Protein AF-A0AAV4PLU3-F1 (afdb_monomer)

InterPro domains:
  IPR023796 Serpin domain [PF00079] (68-145)
  IPR036186 Serpin superfamily [SSF56574] (57-139)
  IPR042178 Serpin superfamily, domain 1 [G3DSA:3.30.497.10] (48-149)

Radius of gyration: 26.37 Å; Cα contacts (8 Å, |Δi|>4): 51; chains: 1; bounding box: 56×50×74 Å

Mean predicted aligned error: 17.01 Å

Organism: Caerostris extrusa (NCBI:txid172846)

pLDDT: mean 73.95, std 16.42, range [45.47, 94.62]

Solvent-accessible surface area (backbone atoms only — not comparable to full-atom values): 8967 Å² total; per-residue (Å²): 128,68,68,65,56,54,52,54,50,52,51,50,53,53,53,50,54,57,49,51,54,56,52,55,57,54,69,74,59,60,88,86,53,54,67,61,53,51,51,53,49,54,51,50,52,54,71,74,44,86,69,84,75,82,46,72,68,59,53,44,47,50,46,52,52,51,33,21,50,54,52,36,51,52,55,56,70,75,46,7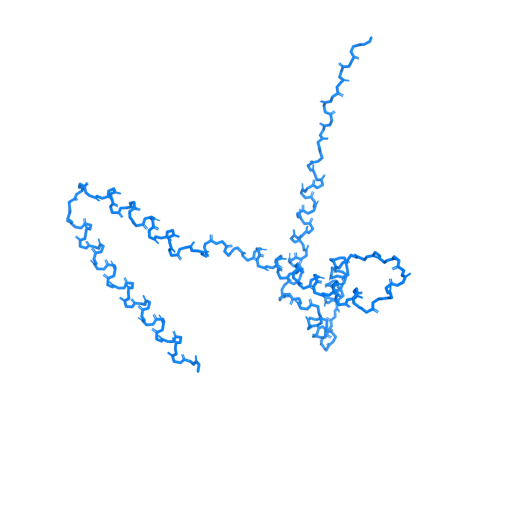1,88,87,55,94,80,88,85,59,35,60,60,53,46,51,52,50,48,57,49,41,75,73,43,60,70,69,60,28,53,52,47,37,64,74,53,54,55,62,97,57,49,66,62,38,52,49,52,55,47,52,55,54,48,58,58,62,72,63,62,79,80,83,87,76,78,92,70,92,126

Nearest PDB structures (foldseek):
  5om2-assembly1_A  TM=4.752E-01  e=1.612E-02  Homo sapiens

Secondary structure (DSSP, 8-state):
--HHHHHHHHHHHHHHHHHHHHHHHHHTS-TTSHHHHHHHHHHHHHHH-TTTT--HHHHHHHHHHHHHHHHHHHHHHHS-TTS-----HHHHHHHHHHHHHH--HHHHHHHHHHHT--TTHHHHHHHHHHHHHHHHHT-----------

Structure (mmCIF, N/CA/C/O backbone):
data_AF-A0AAV4PLU3-F1
#
_entry.id   AF-A0AAV4PLU3-F1
#
loop_
_atom_site.group_PDB
_atom_site.id
_atom_site.type_symbol
_atom_site.label_atom_id
_atom_site.label_alt_id
_atom_site.label_comp_id
_atom_site.label_asym_id
_atom_site.label_entity_id
_atom_site.label_seq_id
_atom_site.pdbx_PDB_ins_code
_atom_site.Cartn_x
_atom_site.Cartn_y
_atom_site.Cartn_z
_atom_site.occupancy
_atom_site.B_iso_or_equiv
_atom_site.auth_seq_id
_atom_site.auth_comp_id
_atom_site.auth_asym_id
_atom_site.auth_atom_id
_atom_site.pdbx_PDB_model_num
ATOM 1 N N . MET A 1 1 ? -13.132 12.241 -27.505 1.00 53.28 1 MET A N 1
ATOM 2 C CA . MET A 1 1 ? -11.928 12.286 -26.638 1.00 53.28 1 MET A CA 1
ATOM 3 C C . MET A 1 1 ? -10.646 11.783 -27.319 1.00 53.28 1 MET A C 1
ATOM 5 O O . MET A 1 1 ? -9.589 12.009 -26.751 1.00 53.28 1 MET A O 1
ATOM 9 N N . GLY A 1 2 ? -10.687 11.167 -28.515 1.00 55.00 2 GLY A N 1
ATOM 10 C CA . GLY A 1 2 ? -9.478 10.690 -29.216 1.00 55.00 2 GLY A CA 1
ATOM 11 C C . GLY A 1 2 ? -8.686 11.761 -29.987 1.00 55.00 2 GLY A C 1
ATOM 12 O O . GLY A 1 2 ? -7.459 11.720 -29.992 1.00 55.00 2 GLY A O 1
ATOM 13 N N . ASP A 1 3 ? -9.356 12.763 -30.566 1.00 55.16 3 ASP A N 1
ATOM 14 C CA . ASP A 1 3 ? -8.694 13.734 -31.459 1.00 55.16 3 ASP A CA 1
ATOM 15 C C . ASP A 1 3 ? -7.802 14.754 -30.737 1.00 55.16 3 ASP A C 1
ATOM 17 O O . ASP A 1 3 ? -6.796 15.206 -31.281 1.00 55.16 3 ASP A O 1
ATOM 21 N N . SER A 1 4 ? -8.120 15.092 -29.486 1.00 58.09 4 SER A N 1
ATOM 22 C CA . SER A 1 4 ? -7.333 16.050 -28.699 1.00 58.09 4 SER A CA 1
ATOM 23 C C . SER A 1 4 ? -5.958 15.498 -28.310 1.00 58.09 4 SER A C 1
ATOM 25 O O . SER A 1 4 ? -4.993 16.253 -28.256 1.00 58.09 4 SER A O 1
ATOM 27 N N . LEU A 1 5 ? -5.839 14.183 -28.089 1.00 51.47 5 LEU A N 1
ATOM 28 C CA . LEU A 1 5 ? -4.556 13.544 -27.778 1.00 51.47 5 LEU A CA 1
ATOM 29 C C . LEU A 1 5 ? -3.647 13.479 -29.008 1.00 51.47 5 LEU A C 1
ATOM 31 O O . LEU A 1 5 ? -2.452 13.739 -28.896 1.00 51.47 5 LEU A O 1
ATOM 35 N N . LEU A 1 6 ? -4.217 13.217 -30.186 1.00 56.75 6 LEU A N 1
ATOM 36 C CA . LEU A 1 6 ? -3.488 13.245 -31.455 1.00 56.75 6 LEU A CA 1
ATOM 37 C C . LEU A 1 6 ? -2.979 14.651 -31.790 1.00 56.75 6 LEU A C 1
ATOM 39 O O . LEU A 1 6 ? -1.835 14.787 -32.214 1.00 56.75 6 LEU A O 1
ATOM 43 N N . GLN A 1 7 ? -3.776 15.695 -31.534 1.00 54.62 7 GLN A N 1
ATOM 44 C CA . GLN A 1 7 ? -3.348 17.084 -31.737 1.00 54.62 7 GLN A CA 1
ATOM 45 C C . GLN A 1 7 ? -2.228 17.503 -30.780 1.00 54.62 7 GLN A C 1
ATOM 47 O O . GLN A 1 7 ? -1.284 18.161 -31.209 1.00 54.62 7 GLN A O 1
ATOM 52 N N . ILE A 1 8 ? -2.284 17.083 -29.512 1.00 57.16 8 ILE A N 1
ATOM 53 C CA . ILE A 1 8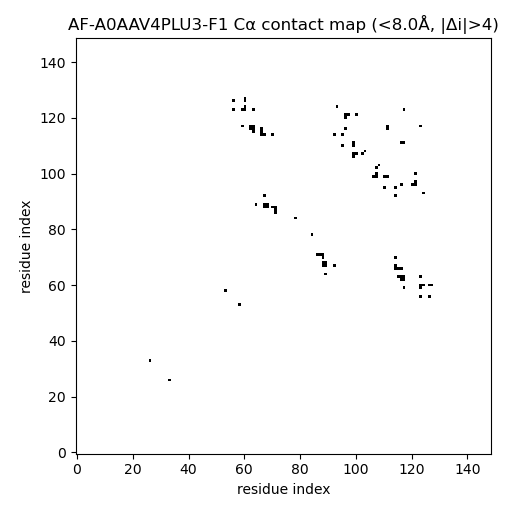 ? -1.218 17.356 -28.535 1.00 57.16 8 ILE A CA 1
ATOM 54 C C . ILE A 1 8 ? 0.082 16.645 -28.938 1.00 57.16 8 ILE A C 1
ATOM 56 O O . ILE A 1 8 ? 1.158 17.237 -28.864 1.00 57.16 8 ILE A O 1
ATOM 60 N N . LEU A 1 9 ? -0.008 15.404 -29.420 1.00 58.97 9 LEU A N 1
ATOM 61 C CA . LEU A 1 9 ? 1.155 14.621 -29.842 1.00 58.97 9 LEU A CA 1
ATOM 62 C C . LEU A 1 9 ? 1.773 15.183 -31.137 1.00 58.97 9 LEU A C 1
ATOM 64 O O . LEU A 1 9 ? 2.990 15.335 -31.218 1.00 58.97 9 LEU A O 1
ATOM 68 N N . LEU A 1 10 ? 0.949 15.595 -32.107 1.00 59.69 10 LEU A N 1
ATOM 69 C CA . LEU A 1 10 ? 1.391 16.267 -33.338 1.00 59.69 10 LEU A CA 1
ATOM 70 C C . LEU A 1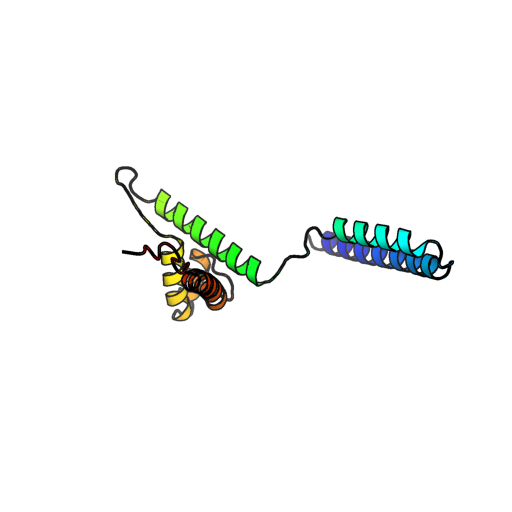 10 ? 2.021 17.641 -33.071 1.00 59.69 10 LEU A C 1
ATOM 72 O O . LEU A 1 10 ? 3.066 17.947 -33.646 1.00 59.69 10 LEU A O 1
ATOM 76 N N . LEU A 1 11 ? 1.440 18.442 -32.172 1.00 60.34 11 LEU A N 1
ATOM 77 C CA . LEU A 1 11 ? 2.023 19.717 -31.735 1.00 60.34 11 LEU A CA 1
ATOM 78 C C . LEU A 1 11 ? 3.361 19.506 -31.020 1.00 60.34 11 LEU A C 1
ATOM 80 O O . LEU A 1 11 ? 4.307 20.252 -31.267 1.00 60.34 11 LEU A O 1
ATOM 84 N N . GLY A 1 12 ? 3.467 18.461 -30.195 1.00 55.84 12 GLY A N 1
ATOM 85 C CA . GLY A 1 12 ? 4.715 18.081 -29.534 1.00 55.84 12 GLY A CA 1
ATOM 86 C C . GLY A 1 12 ? 5.820 17.707 -30.525 1.00 55.84 12 GLY A C 1
ATOM 87 O O . GLY A 1 12 ? 6.942 18.196 -30.408 1.00 55.84 12 GLY A O 1
ATOM 88 N N . VAL A 1 13 ? 5.504 16.903 -31.545 1.00 63.81 13 VAL A N 1
ATOM 89 C CA . VAL A 1 13 ? 6.469 16.494 -32.583 1.00 63.81 13 VAL A CA 1
ATOM 90 C C . VAL A 1 13 ? 6.888 17.679 -33.465 1.00 63.81 13 VAL A C 1
ATOM 92 O O . VAL A 1 13 ? 8.070 17.825 -33.781 1.00 63.81 13 VAL A O 1
ATOM 95 N N . PHE A 1 14 ? 5.956 18.569 -33.817 1.00 62.00 14 PHE A N 1
ATOM 96 C CA . PHE A 1 14 ? 6.247 19.775 -34.603 1.00 62.00 14 PHE A CA 1
ATOM 97 C C . PHE A 1 14 ? 7.121 20.782 -33.835 1.00 62.00 14 PHE A C 1
ATOM 99 O O . PHE A 1 14 ? 8.077 21.339 -34.390 1.00 62.00 14 PHE A O 1
ATOM 106 N N . ALA A 1 15 ? 6.853 20.967 -32.538 1.00 54.44 15 ALA A N 1
ATOM 107 C CA . ALA A 1 15 ? 7.674 21.796 -31.658 1.00 54.44 15 ALA A CA 1
ATOM 108 C C . ALA A 1 15 ? 9.092 21.222 -31.496 1.00 54.44 15 ALA A C 1
ATOM 110 O O . ALA A 1 15 ? 10.071 21.973 -31.521 1.00 54.44 15 ALA A O 1
ATOM 111 N N . LEU A 1 16 ? 9.222 19.894 -31.411 1.00 55.94 16 LEU A N 1
ATOM 112 C CA . LEU A 1 16 ? 10.515 19.219 -31.295 1.00 55.94 16 LEU A CA 1
ATOM 113 C C . LEU A 1 16 ? 11.363 19.385 -32.564 1.00 55.94 16 LEU A C 1
ATOM 115 O O . LEU A 1 16 ? 12.550 19.693 -32.473 1.00 55.94 16 LEU A O 1
ATOM 119 N N . ASN A 1 17 ? 10.748 19.259 -33.742 1.00 52.47 17 ASN A N 1
ATOM 120 C CA . ASN A 1 17 ? 11.449 19.374 -35.023 1.00 52.47 17 ASN A CA 1
ATOM 121 C C . ASN A 1 17 ? 11.968 20.803 -35.280 1.00 52.47 17 ASN A C 1
ATOM 123 O O . ASN A 1 17 ? 13.110 20.991 -35.693 1.00 52.47 17 ASN A O 1
ATOM 127 N N . THR A 1 18 ? 11.163 21.819 -34.949 1.00 57.44 18 THR A N 1
ATOM 128 C CA . THR A 1 18 ? 11.532 23.241 -35.113 1.00 57.44 18 THR A CA 1
ATOM 129 C C . THR A 1 18 ? 12.610 23.680 -34.110 1.00 57.44 18 THR A C 1
ATOM 131 O O . THR A 1 18 ? 13.472 24.517 -34.397 1.00 57.44 18 THR A O 1
ATOM 134 N N . THR A 1 19 ? 12.608 23.080 -32.919 1.00 56.97 19 THR A N 1
ATOM 135 C CA . THR A 1 19 ? 13.629 23.336 -31.894 1.00 56.97 19 THR A CA 1
ATOM 136 C C . THR A 1 19 ? 14.960 22.683 -32.272 1.00 56.97 19 THR A C 1
ATOM 138 O O . THR A 1 19 ? 16.012 23.305 -32.130 1.00 56.97 19 THR A O 1
ATOM 141 N N . PHE A 1 20 ? 14.933 21.469 -32.832 1.00 55.84 20 PHE A N 1
ATOM 142 C CA . PHE A 1 20 ? 16.143 20.755 -33.250 1.00 55.84 20 PHE A CA 1
ATOM 143 C C . PHE A 1 20 ? 16.875 21.464 -34.401 1.00 55.84 20 PHE A C 1
ATOM 145 O O . PHE A 1 20 ? 18.104 21.558 -34.384 1.00 55.84 20 PHE A O 1
ATOM 152 N N . SER A 1 21 ? 16.138 22.034 -35.363 1.00 55.44 21 SER A N 1
ATOM 153 C CA . SER A 1 21 ? 16.732 22.795 -36.471 1.00 55.44 21 SER A CA 1
ATOM 154 C C . SER A 1 21 ? 17.418 24.080 -35.997 1.00 55.44 21 SER A C 1
ATOM 156 O O . SER A 1 21 ? 18.544 24.362 -36.402 1.00 55.44 21 SER A O 1
ATOM 158 N N . THR A 1 22 ? 16.794 24.812 -35.071 1.00 59.12 22 THR A N 1
ATOM 159 C CA . THR A 1 22 ? 17.344 26.058 -34.503 1.00 59.12 22 THR A CA 1
ATOM 160 C C . THR A 1 22 ? 18.606 25.795 -33.667 1.00 59.12 22 THR A C 1
ATOM 162 O O . THR A 1 22 ? 19.564 26.570 -33.692 1.00 59.12 22 THR A O 1
ATOM 165 N N . VAL A 1 23 ? 18.653 24.659 -32.965 1.00 55.28 23 VAL A N 1
ATOM 166 C CA . VAL A 1 23 ? 19.813 24.225 -32.166 1.00 55.28 23 VAL A CA 1
ATOM 167 C C . VAL A 1 23 ? 20.983 23.776 -33.052 1.00 55.28 23 VAL A C 1
ATOM 169 O O . VAL A 1 23 ? 22.134 24.108 -32.760 1.00 55.28 23 VAL A O 1
ATOM 172 N N . LEU A 1 24 ? 20.717 23.079 -34.161 1.00 58.56 24 LEU A N 1
ATOM 173 C CA . LEU A 1 24 ? 21.756 22.684 -35.122 1.00 58.56 24 LEU A CA 1
ATOM 174 C C . LEU A 1 24 ? 22.377 23.888 -35.845 1.00 58.56 24 LEU A C 1
ATOM 176 O O . LEU A 1 24 ? 23.587 23.898 -36.090 1.00 58.56 24 LEU A O 1
ATOM 180 N N . GLU A 1 25 ? 21.585 24.918 -36.147 1.00 59.25 25 GLU A N 1
ATOM 181 C CA . GLU A 1 25 ? 22.102 26.183 -36.685 1.00 59.25 25 GLU A CA 1
ATOM 182 C C . GLU A 1 25 ? 22.937 26.958 -35.658 1.00 59.25 25 GLU A C 1
ATOM 184 O O . GLU A 1 25 ? 23.979 27.517 -36.013 1.00 59.25 25 GLU A O 1
ATOM 189 N N . GLY A 1 26 ? 22.551 26.925 -34.378 1.00 55.16 26 GLY A N 1
ATOM 190 C CA . GLY A 1 26 ? 23.331 27.496 -33.276 1.00 55.16 26 GLY A CA 1
ATOM 191 C C . GLY A 1 26 ? 24.680 26.799 -33.060 1.00 55.16 26 GLY A C 1
ATOM 192 O O . GLY A 1 26 ? 25.686 27.468 -32.832 1.00 55.16 26 GLY A O 1
ATOM 193 N N . TYR A 1 27 ? 24.738 25.471 -33.210 1.00 54.22 27 TYR A N 1
ATOM 194 C CA . TYR A 1 27 ? 25.975 24.689 -33.069 1.00 54.22 27 TYR A CA 1
ATOM 195 C C . TYR A 1 27 ? 26.992 24.964 -34.190 1.00 54.22 27 TYR A C 1
ATOM 197 O O . TYR A 1 27 ? 28.199 24.976 -33.951 1.00 54.22 27 TYR A O 1
ATOM 205 N N . LYS A 1 28 ? 26.528 25.236 -35.418 1.00 57.03 28 LYS A N 1
ATOM 206 C CA . LYS A 1 28 ? 27.409 25.577 -36.552 1.00 57.03 28 LYS A CA 1
ATOM 207 C C . LYS A 1 28 ? 28.058 26.962 -36.434 1.00 57.03 28 LYS A C 1
ATOM 209 O O . LYS A 1 28 ? 29.012 27.241 -37.159 1.00 57.03 28 LYS A O 1
ATOM 214 N N . ARG A 1 29 ? 27.579 27.834 -35.540 1.00 57.12 29 ARG A N 1
ATOM 215 C CA . ARG A 1 29 ? 27.976 29.247 -35.474 1.00 57.12 29 ARG A CA 1
ATOM 216 C C . ARG A 1 29 ? 28.789 29.569 -34.210 1.00 57.12 29 ARG A C 1
ATOM 218 O O . ARG A 1 29 ? 28.338 30.302 -33.345 1.00 57.12 29 ARG A O 1
ATOM 225 N N . GLY A 1 30 ? 30.029 29.073 -34.163 1.00 53.97 30 GLY A N 1
ATOM 226 C CA . GLY A 1 30 ? 31.135 29.652 -33.378 1.00 53.97 30 GLY A CA 1
ATOM 227 C C . GLY A 1 30 ? 31.142 29.396 -31.859 1.00 53.97 30 GLY A C 1
ATOM 228 O O . GLY A 1 30 ? 30.254 29.808 -31.120 1.00 53.97 30 GLY A O 1
ATOM 229 N N . ALA A 1 31 ? 32.237 28.801 -31.381 1.00 55.75 31 ALA A N 1
ATOM 230 C CA . ALA A 1 31 ? 32.478 28.283 -30.027 1.00 55.75 31 ALA A CA 1
ATOM 231 C C . ALA A 1 31 ? 32.404 29.278 -28.835 1.00 55.75 31 ALA A C 1
ATOM 233 O O . ALA A 1 31 ? 32.625 28.866 -27.699 1.00 55.75 31 ALA A O 1
ATOM 234 N N . GLY A 1 32 ? 32.084 30.562 -29.038 1.00 56.78 32 GLY A N 1
ATOM 235 C CA . GLY A 1 32 ? 32.046 31.572 -27.964 1.00 56.78 32 GLY A CA 1
ATOM 236 C C . GLY A 1 32 ? 30.789 31.537 -27.084 1.00 56.78 32 GLY A C 1
ATOM 237 O O . GLY A 1 32 ? 30.849 31.884 -25.909 1.00 56.78 32 GLY A O 1
ATOM 238 N N . ASN A 1 33 ? 29.659 31.059 -27.618 1.00 55.94 33 ASN A N 1
ATOM 239 C CA . ASN A 1 33 ? 28.346 31.142 -26.952 1.00 55.94 33 ASN A CA 1
ATOM 240 C C . ASN A 1 33 ? 27.820 29.783 -26.455 1.00 55.94 33 ASN A C 1
ATOM 242 O O . ASN A 1 33 ? 26.699 29.675 -25.951 1.00 55.94 33 ASN A O 1
ATOM 246 N N . MET A 1 34 ? 28.634 28.735 -26.587 1.00 61.28 34 MET A N 1
ATOM 247 C CA . MET A 1 34 ? 28.260 27.343 -26.326 1.00 61.28 34 MET A CA 1
ATOM 248 C C . MET A 1 34 ? 27.905 27.100 -24.852 1.00 61.28 34 MET A C 1
ATOM 250 O O . MET A 1 34 ? 26.976 26.355 -24.548 1.00 61.28 34 MET A O 1
ATOM 254 N N . MET A 1 35 ? 28.580 27.802 -23.936 1.00 59.38 35 MET A N 1
ATOM 255 C CA . MET A 1 35 ? 28.314 27.720 -22.498 1.00 59.38 35 MET A CA 1
ATOM 256 C C . MET A 1 35 ? 26.956 28.334 -22.134 1.00 59.38 35 MET A C 1
ATOM 258 O O . MET A 1 35 ? 26.205 27.752 -21.360 1.00 59.38 35 MET A O 1
ATOM 262 N N . PHE A 1 36 ? 26.601 29.468 -22.743 1.00 55.59 36 PHE A N 1
ATOM 263 C CA . PHE A 1 36 ? 25.335 30.148 -22.468 1.00 55.59 36 PHE A CA 1
ATOM 264 C C . PHE A 1 36 ? 24.150 29.356 -23.032 1.00 55.59 36 PHE A C 1
ATOM 266 O O . PHE A 1 36 ? 23.154 29.150 -22.343 1.00 55.59 36 PHE A O 1
ATOM 273 N N . SER A 1 37 ? 24.294 28.815 -24.247 1.00 64.00 37 SER A N 1
ATOM 274 C CA . SER A 1 37 ? 23.283 27.939 -24.846 1.00 64.00 37 SER A CA 1
ATOM 275 C C . SER A 1 37 ? 23.102 26.638 -24.061 1.00 64.00 37 SER A C 1
ATOM 277 O O . SER A 1 37 ? 21.971 26.186 -23.907 1.00 64.00 37 SER A O 1
ATOM 279 N N . ALA A 1 38 ? 24.180 26.035 -23.550 1.00 64.44 38 ALA A N 1
ATOM 280 C CA . ALA A 1 38 ? 24.096 24.819 -22.741 1.00 64.44 38 ALA A CA 1
ATOM 281 C C . ALA A 1 38 ? 23.416 25.068 -21.384 1.00 64.44 38 ALA A C 1
ATOM 283 O O . ALA A 1 38 ? 22.639 24.234 -20.925 1.00 64.44 38 ALA A O 1
ATOM 284 N N . VAL A 1 39 ? 23.660 26.229 -20.765 1.00 69.62 39 VAL A N 1
ATOM 285 C CA . VAL A 1 39 ? 23.004 26.639 -19.512 1.00 69.62 39 VAL A CA 1
ATOM 286 C C . VAL A 1 39 ? 21.517 26.917 -19.730 1.00 69.62 39 VAL A C 1
ATOM 288 O O . VAL A 1 39 ? 20.690 26.472 -18.942 1.00 69.62 39 VAL A O 1
ATOM 291 N N . VAL A 1 40 ? 21.147 27.593 -20.819 1.00 68.44 40 VAL A N 1
ATOM 292 C CA . VAL A 1 40 ? 19.732 27.819 -21.163 1.00 68.44 40 VAL A CA 1
ATOM 293 C C . VAL A 1 40 ? 19.031 26.496 -21.484 1.00 68.44 40 VAL A C 1
ATOM 295 O O . VAL A 1 40 ? 17.892 26.290 -21.072 1.00 68.44 40 VAL A O 1
ATOM 298 N N . LEU A 1 41 ? 19.724 25.564 -22.145 1.00 67.50 41 LEU A N 1
ATOM 299 C CA . LEU A 1 41 ? 19.205 24.229 -22.435 1.00 67.50 41 LEU A CA 1
ATOM 300 C C . LEU A 1 41 ? 18.982 23.404 -21.159 1.00 67.50 41 LEU A C 1
ATOM 302 O O . LEU A 1 41 ? 17.929 22.786 -21.024 1.00 67.50 41 LEU A O 1
ATOM 306 N N . SER A 1 42 ? 19.918 23.410 -20.203 1.00 64.69 42 SER A N 1
ATOM 307 C CA . SER A 1 42 ? 19.739 22.692 -18.931 1.00 64.69 42 SER A CA 1
ATOM 308 C C . SER A 1 42 ? 18.625 23.301 -18.074 1.00 64.69 42 SER A C 1
ATOM 310 O O . SER A 1 42 ? 17.869 22.565 -17.432 1.00 64.69 42 SER A O 1
ATOM 312 N N . LEU A 1 43 ? 18.458 24.626 -18.121 1.00 67.50 43 LEU A N 1
ATOM 313 C CA . LEU A 1 43 ? 17.352 25.320 -17.465 1.00 67.50 43 LEU A CA 1
ATOM 314 C C . LEU A 1 43 ? 16.005 24.937 -18.098 1.00 67.50 43 LEU A C 1
ATOM 316 O O . LEU A 1 43 ? 15.063 24.609 -17.382 1.00 67.50 43 LEU A O 1
ATOM 320 N N . LEU A 1 44 ? 15.925 24.911 -19.432 1.00 62.59 44 LEU A N 1
ATOM 321 C CA . LEU A 1 44 ? 14.708 24.538 -20.160 1.00 62.59 44 LEU A CA 1
ATOM 322 C C . LEU A 1 44 ? 14.333 23.070 -19.946 1.00 62.59 44 LEU A C 1
ATOM 324 O O . LEU A 1 44 ? 13.168 22.790 -19.668 1.00 62.59 44 LEU A O 1
ATOM 328 N N . ILE A 1 45 ? 15.306 22.150 -19.976 1.00 61.12 45 ILE A N 1
ATOM 329 C CA . ILE A 1 45 ? 15.071 20.738 -19.641 1.00 61.12 45 ILE A CA 1
ATOM 330 C C . ILE A 1 45 ? 14.526 20.630 -18.215 1.00 61.12 45 ILE A C 1
ATOM 332 O O . ILE A 1 45 ? 13.566 19.893 -18.003 1.00 61.12 45 ILE A O 1
ATOM 336 N N . SER A 1 46 ? 15.064 21.393 -17.257 1.00 57.59 46 SER A N 1
ATOM 337 C CA . SER A 1 46 ? 14.585 21.401 -15.865 1.00 57.59 46 SER A CA 1
ATOM 338 C C . SER A 1 46 ? 13.147 21.919 -15.737 1.00 57.59 46 SER A C 1
ATOM 340 O O . SER A 1 46 ? 12.362 21.345 -14.988 1.00 57.59 46 SER A O 1
ATOM 342 N N . PHE A 1 47 ? 12.766 22.943 -16.508 1.00 61.34 47 PHE A N 1
ATOM 343 C CA . PHE A 1 47 ? 11.397 23.478 -16.532 1.00 61.34 47 PHE A CA 1
ATOM 344 C C . PHE A 1 47 ? 10.383 22.522 -17.175 1.00 61.34 47 PHE A C 1
ATOM 346 O O . PHE A 1 47 ? 9.240 22.454 -16.729 1.00 61.34 47 PHE A O 1
ATOM 353 N N . THR A 1 48 ? 10.784 21.748 -18.186 1.00 55.66 48 THR A N 1
ATOM 354 C CA . THR A 1 48 ? 9.924 20.705 -18.777 1.00 55.66 48 THR A CA 1
ATOM 355 C C . THR A 1 48 ? 9.915 19.409 -17.960 1.00 55.66 48 THR A C 1
ATOM 357 O O . THR A 1 48 ? 9.012 18.587 -18.098 1.00 55.66 48 THR A O 1
ATOM 360 N N . SER A 1 49 ? 10.895 19.231 -17.072 1.00 50.97 49 SER A N 1
ATOM 361 C CA . SER A 1 49 ? 11.101 18.027 -16.261 1.00 50.97 49 SER A CA 1
ATOM 362 C C . SER A 1 49 ? 10.507 18.153 -14.861 1.00 50.97 49 SER A C 1
ATOM 364 O O . SER A 1 49 ? 11.148 17.811 -13.873 1.00 50.97 49 SER A O 1
ATOM 366 N N . GLY A 1 50 ? 9.241 18.558 -14.760 1.00 51.53 50 GLY A N 1
ATOM 367 C CA . GLY A 1 50 ? 8.468 18.339 -13.530 1.00 51.53 50 GLY A CA 1
ATOM 368 C C . GLY A 1 50 ? 8.264 16.850 -13.194 1.00 51.53 50 GLY A C 1
ATOM 369 O O . GLY A 1 50 ? 7.843 16.535 -12.088 1.00 51.53 50 GLY A O 1
ATOM 370 N N . ASN A 1 51 ? 8.592 15.934 -14.121 1.00 53.62 51 ASN A N 1
ATOM 371 C CA . ASN A 1 51 ? 8.274 14.503 -14.040 1.00 53.62 51 ASN A CA 1
ATO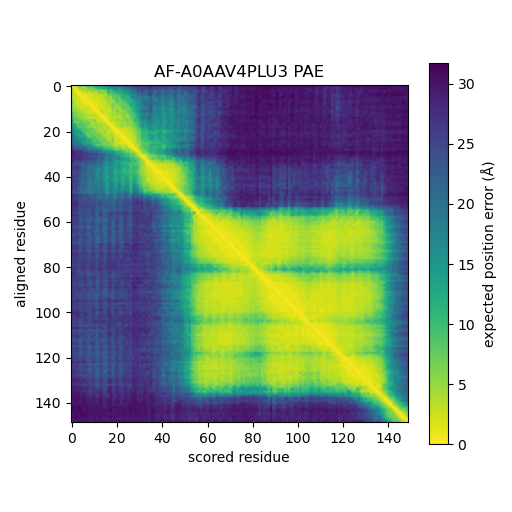M 372 C C . ASN A 1 51 ? 9.473 13.539 -14.204 1.00 53.62 51 ASN A C 1
ATOM 374 O O . ASN A 1 51 ? 9.273 12.372 -14.535 1.00 53.62 51 ASN A O 1
ATOM 378 N N . ILE A 1 52 ? 10.723 13.942 -13.943 1.00 55.31 52 ILE A N 1
ATOM 379 C CA . ILE A 1 52 ? 11.849 12.978 -13.907 1.00 55.31 52 ILE A CA 1
ATOM 380 C C . ILE A 1 52 ? 12.020 12.417 -12.492 1.00 55.31 52 ILE A C 1
ATOM 382 O O . ILE A 1 52 ? 13.037 12.671 -11.865 1.00 55.31 52 ILE A O 1
ATOM 386 N N . ARG A 1 53 ? 11.032 11.672 -11.968 1.00 49.94 53 ARG A N 1
ATOM 387 C CA . ARG A 1 53 ? 11.213 10.676 -10.879 1.00 49.94 53 ARG A CA 1
ATOM 388 C C . ARG A 1 53 ? 10.127 9.583 -10.885 1.00 49.94 53 ARG A C 1
ATOM 390 O O . ARG A 1 53 ? 9.746 9.112 -9.819 1.00 49.94 53 ARG A O 1
ATOM 397 N N . ASN A 1 54 ? 9.643 9.129 -12.040 1.00 52.94 54 ASN A N 1
ATOM 398 C CA . ASN A 1 54 ? 8.801 7.925 -12.068 1.00 52.94 54 ASN A CA 1
ATOM 399 C C . ASN A 1 54 ? 9.704 6.691 -12.079 1.00 52.94 54 ASN A C 1
ATOM 401 O O . ASN A 1 54 ? 9.930 6.066 -13.111 1.00 52.94 54 ASN A O 1
ATOM 405 N N . SER A 1 55 ? 10.293 6.383 -10.923 1.00 61.41 55 SER A N 1
ATOM 406 C CA . SER A 1 55 ? 10.750 5.017 -10.697 1.00 61.41 55 SER A CA 1
ATOM 407 C C . SER A 1 55 ? 9.496 4.173 -10.461 1.00 61.41 55 SER A C 1
ATOM 409 O O . SER A 1 55 ? 8.711 4.569 -9.592 1.00 61.41 55 SER A O 1
ATOM 411 N N . PRO A 1 56 ? 9.300 3.037 -11.158 1.00 62.12 56 PRO A N 1
ATOM 412 C CA . PRO A 1 56 ? 8.161 2.139 -10.915 1.00 62.12 56 PRO A CA 1
ATOM 413 C C . PRO A 1 56 ? 8.028 1.762 -9.425 1.00 62.12 56 PRO A C 1
ATOM 415 O O . PRO A 1 56 ? 6.933 1.599 -8.903 1.00 62.12 56 PRO A O 1
ATOM 418 N N . PHE A 1 57 ? 9.149 1.784 -8.696 1.00 68.12 57 PHE A N 1
ATOM 419 C CA . PHE A 1 57 ? 9.229 1.674 -7.238 1.00 68.12 57 PHE A CA 1
ATOM 420 C C . PHE A 1 57 ? 8.343 2.667 -6.459 1.00 68.12 57 PHE A C 1
ATOM 422 O O . PHE A 1 57 ? 7.685 2.282 -5.496 1.00 68.12 57 PHE A O 1
ATOM 429 N N . ILE A 1 58 ? 8.356 3.957 -6.819 1.00 71.94 58 ILE A N 1
ATOM 430 C CA . ILE A 1 58 ? 7.623 4.995 -6.071 1.00 71.94 58 ILE A CA 1
ATOM 431 C C . ILE A 1 58 ? 6.122 4.889 -6.349 1.00 71.94 58 ILE A C 1
ATOM 433 O O . ILE A 1 58 ? 5.308 5.174 -5.473 1.00 71.94 58 ILE A O 1
ATOM 437 N N . GLU A 1 59 ? 5.752 4.451 -7.548 1.00 78.75 59 GLU A N 1
ATOM 438 C CA . GLU A 1 59 ? 4.361 4.316 -7.971 1.00 78.75 59 GLU A CA 1
ATOM 439 C C . GLU A 1 59 ? 3.648 3.162 -7.252 1.00 78.75 59 GLU A C 1
ATOM 441 O O . GLU A 1 59 ? 2.577 3.373 -6.674 1.00 78.75 59 GLU A O 1
ATOM 446 N N . ASP A 1 60 ? 4.274 1.984 -7.184 1.00 80.75 60 ASP A N 1
ATOM 447 C CA . ASP A 1 60 ? 3.729 0.809 -6.490 1.00 80.75 60 ASP A CA 1
ATOM 448 C C . ASP A 1 60 ? 3.515 1.075 -4.993 1.00 80.75 60 ASP A C 1
ATOM 450 O O . ASP A 1 60 ? 2.449 0.799 -4.431 1.00 80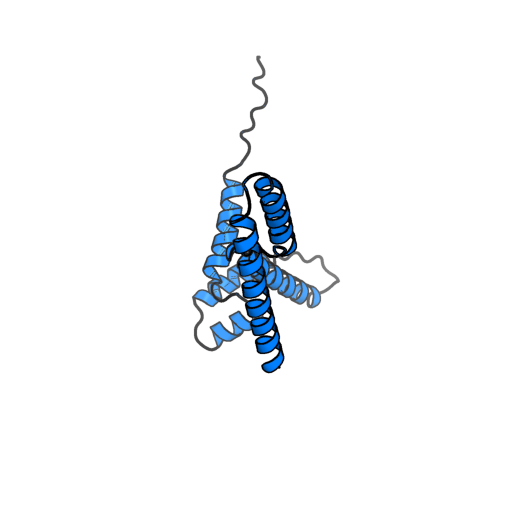.75 60 ASP A O 1
ATOM 454 N N . VAL A 1 61 ? 4.517 1.670 -4.338 1.00 81.88 61 VAL A N 1
ATOM 455 C CA . VAL A 1 61 ? 4.458 1.991 -2.904 1.00 81.88 61 VAL A CA 1
ATOM 456 C C . VAL A 1 61 ? 3.401 3.058 -2.622 1.00 81.88 61 VAL A C 1
ATOM 458 O O . VAL A 1 61 ? 2.644 2.929 -1.655 1.00 81.88 61 VAL A O 1
ATOM 461 N N . ASN A 1 62 ? 3.299 4.092 -3.463 1.00 84.88 62 ASN A N 1
ATOM 462 C CA . ASN A 1 62 ? 2.258 5.112 -3.324 1.00 84.88 62 ASN A CA 1
ATOM 463 C C . ASN A 1 62 ? 0.860 4.519 -3.518 1.00 84.88 62 ASN A C 1
ATOM 465 O O . ASN A 1 62 ? -0.061 4.867 -2.777 1.00 84.88 62 ASN A O 1
ATOM 469 N N . THR A 1 63 ? 0.712 3.595 -4.466 1.00 86.31 63 THR A N 1
ATOM 470 C CA . THR A 1 63 ? -0.553 2.906 -4.735 1.00 86.31 63 THR A CA 1
ATOM 471 C C . THR A 1 63 ? -0.993 2.085 -3.529 1.00 86.31 63 THR A C 1
ATOM 473 O O . THR A 1 63 ? -2.099 2.296 -3.031 1.00 86.31 63 THR A O 1
ATOM 476 N N . ILE A 1 64 ? -0.115 1.239 -2.974 1.00 86.75 64 ILE A N 1
ATOM 477 C CA . ILE A 1 64 ? -0.429 0.460 -1.763 1.00 86.75 64 ILE A CA 1
ATOM 478 C C . ILE A 1 64 ? -0.696 1.366 -0.564 1.00 86.75 64 ILE A C 1
ATOM 480 O O . ILE A 1 64 ? -1.605 1.088 0.217 1.00 86.75 64 ILE A O 1
ATOM 484 N N . THR A 1 65 ? 0.058 2.453 -0.407 1.00 88.62 65 THR A N 1
ATOM 485 C CA . THR A 1 65 ? -0.144 3.398 0.701 1.00 88.62 65 THR A CA 1
ATOM 486 C C . THR A 1 65 ? -1.524 4.044 0.618 1.00 88.62 65 THR A C 1
ATOM 488 O O . THR A 1 65 ? -2.250 4.087 1.613 1.00 88.62 65 THR A O 1
ATOM 491 N N . ARG A 1 66 ? -1.919 4.506 -0.573 1.00 90.31 66 ARG A N 1
ATOM 492 C CA . ARG A 1 66 ? -3.232 5.114 -0.805 1.00 90.31 66 ARG A CA 1
ATOM 493 C C . ARG A 1 66 ? -4.357 4.111 -0.564 1.00 90.31 66 ARG A C 1
ATOM 495 O O . ARG A 1 66 ? -5.253 4.408 0.221 1.00 90.31 66 ARG A O 1
ATOM 502 N N . ALA A 1 67 ? -4.257 2.926 -1.162 1.00 89.75 67 ALA A N 1
ATOM 503 C CA . ALA A 1 67 ? -5.241 1.860 -1.007 1.00 89.75 67 ALA A CA 1
ATOM 504 C C . ALA A 1 67 ? -5.398 1.429 0.463 1.00 89.75 67 ALA A C 1
ATOM 506 O O . ALA A 1 67 ? -6.508 1.346 0.984 1.00 89.75 67 ALA A O 1
ATOM 507 N N . SER A 1 68 ? -4.281 1.248 1.174 1.00 91.19 68 SER A N 1
ATOM 508 C CA . SER A 1 68 ? -4.292 0.869 2.592 1.00 91.19 68 SER A CA 1
ATOM 509 C C . SER A 1 68 ? -4.945 1.942 3.461 1.00 91.19 68 SER A C 1
ATOM 511 O O . SER A 1 68 ? -5.728 1.616 4.350 1.00 91.19 68 SER A O 1
ATOM 513 N N . ASN A 1 69 ? -4.660 3.222 3.211 1.00 91.94 69 ASN A N 1
ATOM 514 C CA . ASN A 1 69 ? -5.286 4.320 3.948 1.00 91.94 69 ASN A CA 1
ATOM 515 C C . ASN A 1 69 ? -6.795 4.386 3.694 1.00 91.94 69 ASN A C 1
ATOM 517 O O . ASN A 1 69 ? -7.560 4.548 4.641 1.00 91.94 69 ASN A O 1
ATOM 521 N N . GLU A 1 70 ? -7.229 4.227 2.442 1.00 92.25 70 GLU A N 1
ATOM 522 C CA . GLU A 1 70 ? -8.647 4.244 2.068 1.00 92.25 70 GLU A CA 1
ATOM 523 C C . GLU A 1 70 ? -9.432 3.134 2.781 1.00 92.25 70 GLU A C 1
ATOM 525 O O . GLU A 1 70 ? -10.460 3.399 3.408 1.00 92.25 70 GLU A O 1
ATOM 530 N N . ILE A 1 71 ? -8.896 1.913 2.791 1.00 91.62 71 ILE A N 1
ATOM 531 C CA . ILE A 1 71 ? -9.474 0.780 3.528 1.00 91.62 71 ILE A CA 1
ATOM 532 C C . ILE A 1 71 ? -9.473 1.056 5.029 1.00 91.62 71 ILE A C 1
ATOM 534 O O . ILE A 1 71 ? -10.472 0.811 5.701 1.00 91.62 71 ILE A O 1
ATOM 538 N N . GLY A 1 72 ? -8.374 1.593 5.562 1.00 91.88 72 GLY A N 1
ATOM 539 C CA . GLY A 1 72 ? -8.264 1.964 6.969 1.00 91.88 72 GLY A CA 1
ATOM 540 C C . GLY A 1 72 ? -9.348 2.946 7.399 1.00 91.88 72 GLY A C 1
ATOM 541 O O . GLY A 1 72 ? -10.001 2.727 8.418 1.00 91.88 72 GLY A O 1
ATOM 542 N N . PHE A 1 73 ? -9.581 3.992 6.604 1.00 92.19 73 PHE A N 1
ATOM 543 C CA . PHE A 1 73 ? -10.631 4.972 6.870 1.00 92.19 73 PHE A CA 1
ATOM 544 C C . PHE A 1 73 ? -12.030 4.383 6.731 1.00 92.19 73 PHE A C 1
ATOM 546 O O . PHE A 1 73 ? -12.871 4.670 7.579 1.00 92.19 73 PHE A O 1
ATOM 553 N N . LYS A 1 74 ? -12.266 3.531 5.728 1.00 91.94 74 LYS A N 1
ATOM 554 C CA . LYS A 1 74 ? -13.547 2.835 5.550 1.00 91.94 74 LYS A CA 1
ATOM 555 C C . LYS A 1 74 ? -13.866 1.918 6.733 1.00 91.94 74 LYS A C 1
ATOM 557 O O . LYS A 1 74 ? -14.956 1.961 7.287 1.00 91.94 74 LYS A O 1
ATOM 562 N N . VAL A 1 75 ? -12.896 1.123 7.180 1.00 91.06 75 VAL A N 1
ATOM 563 C CA . VAL A 1 75 ? -13.075 0.259 8.354 1.00 91.06 75 VAL A CA 1
ATOM 564 C C . VAL A 1 75 ? -13.303 1.108 9.602 1.00 91.06 75 VAL A C 1
ATOM 566 O O . VAL A 1 75 ? -14.200 0.820 10.386 1.00 91.06 75 VAL A O 1
ATOM 569 N N . LEU A 1 76 ? -12.536 2.185 9.783 1.00 91.44 76 LEU A N 1
ATOM 570 C CA . LEU A 1 76 ? -12.696 3.071 10.934 1.00 91.44 76 LEU A CA 1
ATOM 571 C C . LEU A 1 76 ? -14.051 3.794 10.945 1.00 91.44 76 LEU A C 1
ATOM 573 O O . LEU A 1 76 ? -14.594 4.016 12.027 1.00 91.44 76 LEU A O 1
ATOM 577 N N . SER A 1 77 ? -14.613 4.142 9.781 1.00 91.44 77 SER A N 1
ATOM 578 C CA . SER A 1 77 ? -15.937 4.772 9.697 1.00 91.44 77 SER A CA 1
ATOM 579 C C . SER A 1 77 ? -17.074 3.838 10.100 1.00 91.44 77 SER A C 1
ATOM 581 O O . SER A 1 77 ? -18.076 4.315 10.631 1.00 91.44 77 SER A O 1
ATOM 583 N N . ASP A 1 78 ? -16.897 2.532 9.896 1.00 91.94 78 ASP A N 1
ATOM 584 C CA . ASP A 1 78 ? -17.904 1.509 10.197 1.00 91.94 78 ASP A CA 1
ATOM 585 C C . ASP A 1 78 ? -17.837 1.027 11.659 1.00 91.94 78 ASP A C 1
ATOM 587 O O . ASP A 1 78 ? -18.744 0.355 12.156 1.00 91.94 78 ASP A O 1
ATOM 591 N N . LEU A 1 79 ? -16.767 1.375 12.379 1.00 89.75 79 LEU A N 1
ATOM 592 C CA . LEU A 1 79 ? -16.541 0.956 13.758 1.00 89.75 79 LEU A CA 1
ATOM 593 C C . LEU A 1 79 ? -17.280 1.839 14.785 1.00 89.75 79 LEU A C 1
ATOM 595 O O . LEU A 1 79 ? -17.498 3.036 14.577 1.00 89.75 79 LEU A O 1
ATOM 599 N N . PRO A 1 80 ? -17.647 1.275 15.953 1.00 89.38 80 PRO A N 1
ATOM 600 C CA . PRO A 1 80 ? -18.351 2.013 16.993 1.00 89.38 80 PRO A CA 1
ATOM 601 C C . PRO A 1 80 ? -17.481 3.127 17.589 1.00 89.38 80 PRO A C 1
ATOM 603 O O . PRO A 1 80 ? -16.421 2.875 18.158 1.00 89.38 80 PRO A O 1
ATOM 606 N N . LYS A 1 81 ? -17.994 4.363 17.555 1.00 87.50 81 LYS A N 1
ATOM 607 C CA . LYS A 1 81 ? -17.309 5.573 18.057 1.00 87.50 81 LYS A CA 1
ATOM 608 C C . LYS A 1 81 ? -17.181 5.651 19.584 1.00 87.50 81 LYS A C 1
ATOM 610 O O . LYS A 1 81 ? -16.552 6.563 20.105 1.00 87.50 81 LYS A O 1
ATOM 615 N N . THR A 1 82 ? -17.813 4.733 20.309 1.00 89.81 82 THR A N 1
ATOM 616 C CA . THR A 1 82 ? -17.898 4.742 21.778 1.00 89.81 82 THR A CA 1
ATOM 617 C C . THR A 1 82 ? -16.781 3.955 22.459 1.00 89.81 82 THR A C 1
ATOM 619 O O . THR A 1 82 ? -16.741 3.889 23.687 1.00 89.81 82 THR A O 1
ATOM 622 N N . LYS A 1 83 ? -15.883 3.334 21.687 1.00 89.44 83 LYS A N 1
ATOM 623 C CA . LYS A 1 83 ? -14.768 2.532 22.195 1.00 89.44 83 LYS A CA 1
ATOM 624 C C . LYS A 1 83 ? -13.465 2.966 21.538 1.00 89.44 83 LYS A C 1
ATOM 626 O O . LYS A 1 83 ? -13.449 3.371 20.381 1.00 89.44 83 LYS A O 1
ATOM 631 N N . ASN A 1 84 ? -12.366 2.823 22.272 1.00 90.44 84 ASN A N 1
ATOM 632 C CA . ASN A 1 84 ? -11.036 2.972 21.696 1.00 90.44 84 ASN A CA 1
ATOM 633 C C . ASN A 1 84 ? -10.781 1.796 20.749 1.00 90.44 84 ASN A C 1
ATOM 635 O O . ASN A 1 84 ? -10.850 0.642 21.175 1.00 90.44 84 ASN A O 1
ATOM 639 N N . VAL A 1 85 ? -10.488 2.086 19.482 1.00 89.50 85 VAL A N 1
ATOM 640 C CA . VAL A 1 85 ? -10.130 1.074 18.485 1.00 89.50 85 VAL A CA 1
ATOM 641 C C . VAL A 1 85 ? -8.745 1.378 17.934 1.00 89.50 85 VAL A C 1
ATOM 643 O O . VAL A 1 85 ? -8.441 2.514 17.581 1.00 89.50 85 VAL A O 1
ATOM 646 N N . PHE A 1 86 ? -7.909 0.346 17.866 1.00 89.69 86 PHE A N 1
ATOM 647 C CA . PHE A 1 86 ? -6.586 0.401 17.262 1.00 89.69 86 PHE A CA 1
ATOM 648 C C . PHE A 1 86 ? -6.521 -0.628 16.136 1.00 89.69 86 PHE A C 1
ATOM 650 O O . PHE A 1 86 ? -6.823 -1.801 16.351 1.00 89.69 86 PHE A O 1
ATOM 657 N N . LEU A 1 87 ? -6.150 -0.187 14.936 1.00 91.12 87 LEU A N 1
ATOM 658 C CA . LEU A 1 87 ? -6.055 -1.035 13.752 1.00 91.12 87 LEU A CA 1
ATOM 659 C C . LEU A 1 87 ? -4.863 -0.615 12.893 1.00 91.12 87 LEU A C 1
ATOM 661 O O . LEU A 1 87 ? -4.469 0.550 12.890 1.00 91.12 87 LEU A O 1
ATOM 665 N N . SER A 1 88 ? -4.300 -1.570 12.155 1.00 92.56 88 SER A N 1
ATOM 666 C CA . SER A 1 88 ? -3.199 -1.339 11.217 1.00 92.56 88 SER A CA 1
ATOM 667 C C . SER A 1 88 ? -3.667 -1.638 9.789 1.00 92.56 88 SER A C 1
ATOM 669 O O . SER A 1 88 ? -3.721 -2.812 9.406 1.00 92.56 88 SER A O 1
ATOM 671 N N . PRO A 1 89 ? -3.999 -0.613 8.979 1.00 92.12 89 PRO A N 1
ATOM 672 C CA . PRO A 1 89 ? -4.516 -0.828 7.627 1.00 92.12 89 PRO A CA 1
ATOM 673 C C . PRO A 1 89 ? -3.507 -1.521 6.703 1.00 92.12 89 PRO A C 1
ATOM 675 O O . PRO A 1 89 ? -3.877 -2.353 5.877 1.00 92.12 89 PRO A O 1
ATOM 678 N N . ILE A 1 90 ? -2.216 -1.232 6.888 1.00 90.44 90 ILE A N 1
ATOM 679 C CA . ILE A 1 90 ? -1.124 -1.856 6.130 1.00 90.44 90 ILE A CA 1
ATOM 680 C C . ILE A 1 90 ? -1.015 -3.352 6.439 1.00 90.44 90 ILE A C 1
ATOM 682 O O . ILE A 1 90 ? -0.830 -4.151 5.526 1.00 90.44 90 ILE A O 1
ATOM 686 N N . SER A 1 91 ? -1.165 -3.760 7.703 1.00 91.94 91 SER A N 1
ATOM 687 C CA . SER A 1 91 ? -1.100 -5.180 8.078 1.00 91.94 91 SER A CA 1
ATOM 688 C C . SER A 1 91 ? -2.277 -5.979 7.512 1.00 91.94 91 SER A C 1
ATOM 690 O O . SER A 1 91 ? -2.081 -7.091 7.015 1.00 91.94 91 SER A O 1
ATOM 692 N N . ILE A 1 92 ? -3.481 -5.395 7.529 1.00 91.94 92 ILE A N 1
ATOM 693 C CA . ILE A 1 92 ? -4.669 -5.977 6.889 1.00 91.94 92 ILE A CA 1
ATOM 694 C C . ILE A 1 92 ? -4.421 -6.125 5.385 1.00 91.94 92 ILE A C 1
ATOM 696 O O . ILE A 1 92 ? -4.620 -7.203 4.828 1.00 91.94 92 ILE A O 1
ATOM 700 N N . SER A 1 93 ? -3.907 -5.072 4.749 1.00 92.56 93 SER A N 1
ATOM 701 C CA . SER A 1 93 ? -3.606 -5.069 3.316 1.00 92.56 93 SER A CA 1
ATOM 702 C C . SER A 1 93 ? -2.563 -6.116 2.939 1.00 92.56 93 SER A C 1
ATOM 704 O O . SER A 1 93 ? -2.764 -6.858 1.985 1.00 92.56 93 SER A O 1
ATOM 706 N N . MET A 1 94 ? -1.495 -6.263 3.722 1.00 91.25 94 MET A N 1
ATOM 707 C CA . MET A 1 94 ? -0.469 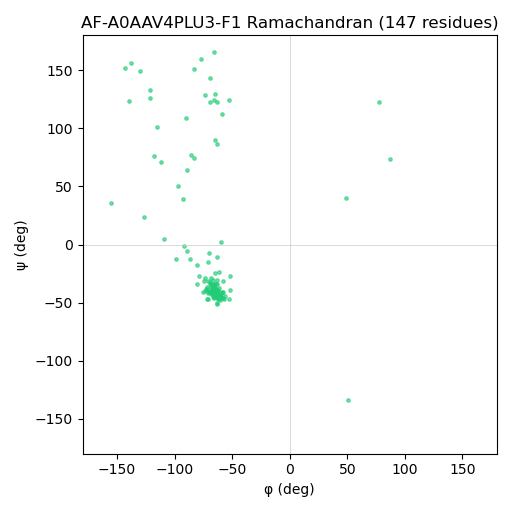-7.282 3.489 1.00 91.25 94 MET A CA 1
ATOM 708 C C . MET A 1 94 ? -1.026 -8.703 3.633 1.00 91.25 94 MET A C 1
ATOM 710 O O . MET A 1 94 ? -0.755 -9.558 2.794 1.00 91.25 94 MET A O 1
ATOM 714 N N . THR A 1 95 ? -1.856 -8.949 4.652 1.00 92.06 95 THR A N 1
ATOM 715 C CA . THR A 1 95 ? -2.505 -10.256 4.854 1.00 92.06 95 THR A CA 1
ATOM 716 C C . THR A 1 95 ? -3.421 -10.598 3.682 1.00 92.06 95 THR A C 1
ATOM 718 O O . THR A 1 95 ? -3.348 -11.695 3.137 1.00 92.06 95 THR A O 1
ATOM 721 N N . MET A 1 96 ? -4.237 -9.643 3.233 1.00 93.31 96 MET A N 1
ATOM 722 C CA . MET A 1 96 ? -5.095 -9.819 2.060 1.00 93.31 96 MET A CA 1
ATOM 723 C C . MET A 1 96 ? -4.298 -9.963 0.760 1.00 93.31 96 MET A C 1
ATOM 725 O O . MET A 1 96 ? -4.731 -10.692 -0.123 1.00 93.31 96 MET A O 1
ATOM 729 N N . GLY A 1 97 ? -3.123 -9.339 0.648 1.00 91.31 97 GLY A N 1
ATOM 730 C CA . GLY A 1 97 ? -2.190 -9.559 -0.461 1.00 91.31 97 GLY A CA 1
ATOM 731 C C . GLY A 1 97 ? -1.685 -11.002 -0.516 1.00 91.31 97 GLY A C 1
ATOM 732 O O . GLY A 1 97 ? -1.628 -11.593 -1.590 1.00 91.31 97 GLY A O 1
ATOM 733 N N . LEU A 1 98 ? -1.403 -11.612 0.641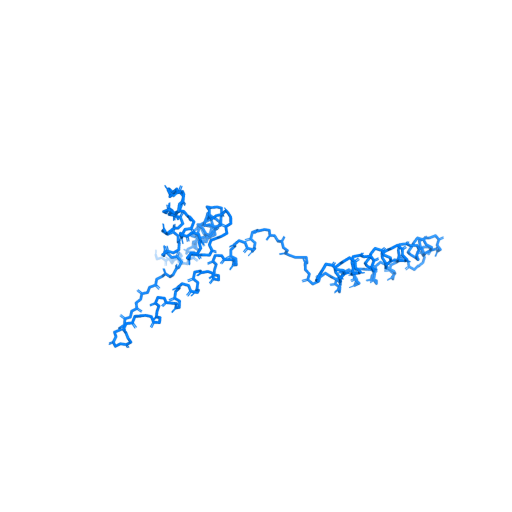 1.00 90.56 98 LEU A N 1
ATOM 734 C CA . LEU A 1 98 ? -1.049 -13.035 0.723 1.00 90.56 98 LEU A CA 1
ATOM 735 C C . LEU A 1 98 ? -2.222 -13.940 0.327 1.00 90.56 98 LEU A C 1
ATOM 737 O O . LEU A 1 98 ? -2.024 -14.920 -0.390 1.00 90.56 98 LEU A O 1
ATOM 741 N N . VAL A 1 99 ? -3.439 -13.604 0.766 1.00 93.00 99 VAL A N 1
ATOM 742 C CA . VAL A 1 99 ? -4.656 -14.334 0.373 1.00 93.00 99 VAL A CA 1
ATOM 743 C C . VAL A 1 99 ? -4.895 -14.206 -1.131 1.00 93.00 99 VAL A C 1
ATOM 745 O O . VAL A 1 99 ? -5.177 -15.209 -1.779 1.00 93.00 99 VAL A O 1
ATOM 748 N N . TYR A 1 100 ? -4.719 -13.009 -1.699 1.00 92.56 100 TYR A N 1
ATOM 749 C CA . TYR A 1 100 ? -4.829 -12.761 -3.136 1.00 92.56 100 TYR A CA 1
ATOM 750 C C . TYR A 1 100 ? -3.879 -13.651 -3.944 1.00 92.56 100 TYR A C 1
ATOM 752 O O . TYR A 1 100 ? -4.316 -14.277 -4.904 1.00 92.56 100 TYR A O 1
ATOM 760 N N . SER A 1 101 ? -2.622 -13.801 -3.514 1.00 89.81 101 SER A N 1
ATOM 761 C CA . SER A 1 101 ? -1.648 -14.675 -4.188 1.00 89.81 101 SER A CA 1
ATOM 762 C C . SER A 1 101 ? -2.052 -16.157 -4.215 1.00 89.81 101 SER A C 1
ATOM 764 O O . SER A 1 101 ? -1.579 -16.904 -5.069 1.00 89.81 101 SER A O 1
ATOM 766 N N . GLY A 1 102 ? -2.910 -16.600 -3.289 1.00 90.00 102 GLY A N 1
ATOM 767 C CA . GLY A 1 102 ? -3.476 -17.954 -3.264 1.00 90.00 102 GLY A CA 1
ATOM 768 C C . GLY A 1 102 ? -4.886 -18.070 -3.856 1.00 90.00 102 GLY A C 1
ATOM 769 O O . GLY A 1 102 ? -5.360 -19.186 -4.086 1.00 90.00 102 GLY A O 1
ATOM 770 N N . ALA A 1 103 ? -5.567 -16.949 -4.093 1.00 92.75 103 ALA A N 1
ATOM 771 C CA . ALA A 1 103 ? -6.926 -16.905 -4.614 1.00 92.75 103 ALA A CA 1
ATOM 772 C C . ALA A 1 103 ? -6.958 -17.182 -6.126 1.00 92.75 103 ALA A C 1
ATOM 774 O O . ALA A 1 103 ? -5.962 -17.055 -6.836 1.00 92.75 103 ALA A O 1
ATOM 775 N N . ARG A 1 104 ? -8.124 -17.586 -6.639 1.00 92.06 104 ARG A N 1
ATOM 776 C CA . ARG A 1 104 ? -8.336 -17.862 -8.068 1.00 92.06 104 ARG A CA 1
ATOM 777 C C . ARG A 1 104 ? -9.672 -17.299 -8.532 1.00 92.06 104 ARG A C 1
ATOM 779 O O . ARG A 1 104 ? -10.602 -17.196 -7.733 1.00 92.06 104 ARG A O 1
ATOM 786 N N . ASN A 1 105 ? -9.775 -17.036 -9.836 1.00 94.44 105 ASN A N 1
ATOM 787 C CA . ASN A 1 105 ? -11.010 -16.630 -10.515 1.00 94.44 105 ASN A CA 1
ATOM 788 C C . ASN A 1 105 ? -11.696 -15.451 -9.790 1.00 94.44 105 ASN A C 1
ATOM 790 O O . ASN A 1 105 ? -11.021 -14.519 -9.359 1.00 94.44 105 ASN A O 1
ATOM 794 N N . ALA A 1 106 ? -13.014 -15.542 -9.593 1.00 94.62 106 ALA A N 1
ATOM 795 C CA . ALA A 1 106 ? -13.846 -14.516 -8.970 1.00 94.62 106 ALA A CA 1
ATOM 796 C C . ALA A 1 106 ? -13.319 -14.027 -7.611 1.00 94.62 106 ALA A C 1
ATOM 798 O O . ALA A 1 106 ? -13.332 -12.833 -7.343 1.00 94.62 106 ALA A O 1
ATOM 799 N N . THR A 1 107 ? -12.785 -14.914 -6.765 1.00 94.00 107 THR A N 1
ATOM 800 C CA . THR A 1 107 ? -12.255 -14.501 -5.456 1.00 94.00 107 THR A CA 1
ATOM 801 C C . THR A 1 107 ? -11.021 -13.611 -5.596 1.00 94.00 107 THR A C 1
ATOM 803 O O . THR A 1 107 ? -10.860 -12.659 -4.838 1.00 94.00 107 THR A O 1
ATOM 806 N N . ALA A 1 108 ? -10.144 -13.893 -6.564 1.00 92.38 108 ALA A N 1
ATOM 807 C CA . ALA A 1 108 ? -8.991 -13.034 -6.820 1.00 92.38 108 ALA A CA 1
ATOM 808 C C . ALA A 1 108 ? -9.441 -11.659 -7.341 1.00 92.38 108 ALA A C 1
ATOM 810 O O . ALA A 1 108 ? -8.949 -10.639 -6.862 1.00 92.38 108 ALA A O 1
ATOM 811 N N . GLU A 1 109 ? -10.418 -11.629 -8.249 1.00 92.69 109 GLU A N 1
ATOM 812 C CA . GLU A 1 109 ? -10.984 -10.395 -8.812 1.00 92.69 109 GLU A CA 1
ATOM 813 C C . GLU A 1 109 ? -11.654 -9.522 -7.739 1.00 92.69 109 GLU A C 1
ATOM 815 O O . GLU A 1 109 ? -11.398 -8.320 -7.665 1.00 92.69 109 GLU A O 1
ATOM 820 N N . GLU A 1 110 ? -12.451 -10.121 -6.850 1.00 94.06 110 GLU A N 1
ATOM 821 C CA . GLU A 1 110 ? -13.106 -9.420 -5.739 1.00 94.06 110 GLU A CA 1
ATOM 822 C C . GLU A 1 110 ? -12.096 -8.820 -4.758 1.00 94.06 110 GLU A C 1
ATOM 824 O O . GLU A 1 110 ? -12.251 -7.671 -4.326 1.00 94.06 110 GLU A O 1
ATOM 829 N N . ILE A 1 111 ? -11.046 -9.575 -4.413 1.00 93.06 111 ILE A N 1
ATOM 830 C CA . ILE A 1 111 ? -9.981 -9.084 -3.534 1.00 93.06 111 ILE A CA 1
ATOM 831 C C . ILE A 1 111 ? -9.226 -7.946 -4.218 1.00 93.06 111 ILE A C 1
ATOM 833 O O . ILE A 1 111 ? -9.011 -6.908 -3.596 1.00 93.06 111 ILE A O 1
ATOM 837 N N . GLN A 1 112 ? -8.859 -8.096 -5.491 1.00 91.12 112 GLN A N 1
ATOM 838 C CA . GLN A 1 112 ? -8.159 -7.051 -6.234 1.00 91.12 112 GLN A CA 1
ATOM 839 C C . GLN A 1 112 ? -8.981 -5.760 -6.305 1.00 91.12 112 GLN A C 1
ATOM 841 O O . GLN A 1 112 ? -8.446 -4.682 -6.042 1.00 91.12 112 GLN A O 1
ATOM 846 N N . ALA A 1 113 ? -10.279 -5.867 -6.601 1.00 91.31 113 ALA A N 1
ATOM 847 C CA . ALA A 1 113 ? -11.184 -4.727 -6.695 1.00 91.31 113 ALA A CA 1
ATOM 848 C C . ALA A 1 113 ? -11.398 -4.041 -5.339 1.00 91.31 113 ALA A C 1
ATOM 850 O O . ALA A 1 113 ? -11.331 -2.817 -5.243 1.00 91.31 113 ALA A O 1
ATOM 851 N N . THR A 1 114 ? -11.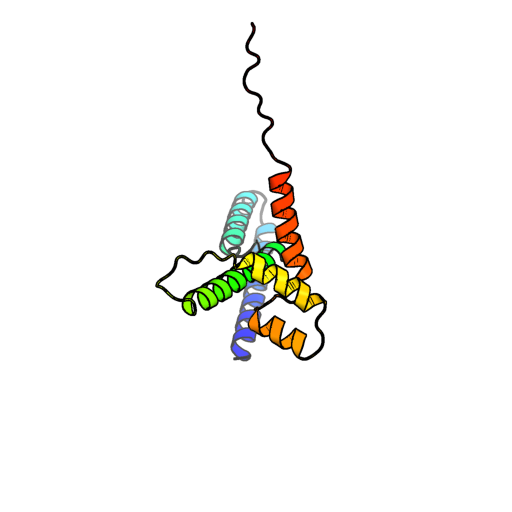616 -4.824 -4.278 1.00 91.19 114 THR A N 1
ATOM 852 C CA . THR A 1 114 ? -11.862 -4.293 -2.927 1.00 91.19 114 THR A CA 1
ATOM 853 C C . THR A 1 114 ? -10.616 -3.641 -2.345 1.00 91.19 114 THR A C 1
ATOM 855 O O . THR A 1 114 ? -10.703 -2.591 -1.711 1.00 91.19 114 THR A O 1
ATOM 858 N N . MET A 1 115 ? -9.457 -4.266 -2.553 1.00 89.81 115 MET A N 1
ATOM 859 C CA . MET A 1 115 ? -8.197 -3.821 -1.969 1.00 89.81 115 MET A CA 1
ATOM 860 C C . MET A 1 115 ? -7.450 -2.808 -2.844 1.00 89.81 115 MET A C 1
ATOM 862 O O . MET A 1 115 ? -6.420 -2.299 -2.416 1.00 89.81 115 MET A O 1
ATOM 866 N N . GLN A 1 116 ? -7.942 -2.536 -4.061 1.00 88.94 116 GLN A N 1
ATOM 867 C CA . GLN A 1 116 ? -7.300 -1.680 -5.067 1.00 88.94 116 GLN A CA 1
ATOM 868 C C . GLN A 1 116 ? -5.817 -2.031 -5.286 1.00 88.94 116 GLN A C 1
ATOM 870 O O . GLN A 1 116 ? -4.957 -1.152 -5.387 1.00 88.94 116 GLN A O 1
ATOM 875 N N . PHE A 1 117 ? -5.496 -3.328 -5.305 1.00 86.25 117 PHE A N 1
ATOM 876 C CA . PHE A 1 117 ? -4.109 -3.768 -5.424 1.00 86.25 117 PHE A CA 1
ATOM 877 C C . PHE A 1 117 ? -3.528 -3.473 -6.814 1.00 86.25 117 PHE A C 1
ATOM 879 O O . PHE A 1 117 ? -4.234 -3.618 -7.817 1.00 86.25 117 PHE A O 1
ATOM 886 N N . PRO A 1 118 ? -2.232 -3.106 -6.895 1.00 81.50 118 PRO A N 1
ATOM 887 C CA . PRO A 1 118 ? -1.535 -3.017 -8.171 1.00 81.50 118 PRO A CA 1
ATOM 888 C C . PRO A 1 118 ? -1.416 -4.405 -8.816 1.00 81.50 118 PRO A C 1
ATOM 890 O O . PRO A 1 118 ? -1.602 -5.435 -8.163 1.00 81.50 118 PRO A O 1
ATOM 893 N N . SER A 1 119 ? -1.068 -4.441 -10.104 1.00 78.00 119 SER A N 1
ATOM 894 C CA . SER A 1 119 ? -0.902 -5.694 -10.853 1.00 78.00 119 SER A CA 1
ATOM 895 C C . SER A 1 119 ? 0.143 -6.632 -10.240 1.00 78.00 119 SER A C 1
ATOM 897 O O . SER A 1 119 ? -0.027 -7.846 -10.313 1.00 78.00 119 SER A O 1
ATOM 899 N N . ASP A 1 120 ? 1.186 -6.088 -9.603 1.00 84.00 120 ASP A N 1
ATOM 900 C CA . ASP A 1 120 ? 2.201 -6.858 -8.874 1.00 84.00 120 ASP A CA 1
ATOM 901 C C . ASP A 1 120 ? 2.214 -6.508 -7.378 1.00 84.00 120 ASP A C 1
ATOM 903 O O . ASP A 1 120 ? 3.076 -5.801 -6.848 1.00 84.00 120 ASP A O 1
ATOM 907 N N . VAL A 1 121 ? 1.214 -7.029 -6.668 1.00 85.81 121 VAL A N 1
ATOM 908 C CA . VAL A 1 121 ? 1.072 -6.841 -5.219 1.00 85.81 121 VAL A CA 1
ATOM 909 C C . VAL A 1 121 ? 2.238 -7.446 -4.422 1.00 85.81 121 VAL A C 1
ATOM 911 O O . VAL A 1 121 ? 2.607 -6.932 -3.364 1.00 85.81 121 VAL A O 1
ATOM 914 N N . THR A 1 122 ? 2.848 -8.523 -4.928 1.00 86.44 122 THR A N 1
ATOM 915 C CA . THR A 1 122 ? 3.922 -9.239 -4.225 1.00 86.44 122 THR A CA 1
ATOM 916 C C . THR A 1 122 ? 5.195 -8.405 -4.219 1.00 86.44 122 THR A C 1
ATOM 918 O O . THR A 1 122 ? 5.810 -8.228 -3.164 1.00 86.44 122 THR A O 1
ATOM 921 N N . HIS A 1 123 ? 5.568 -7.846 -5.371 1.00 85.94 123 HIS A N 1
ATOM 922 C CA . HIS A 1 123 ? 6.718 -6.956 -5.486 1.00 85.94 123 HIS A CA 1
ATOM 923 C C . HIS A 1 123 ? 6.564 -5.709 -4.608 1.00 85.94 123 HIS A C 1
ATOM 925 O O . HIS A 1 123 ? 7.484 -5.324 -3.876 1.00 85.94 123 HIS A O 1
ATOM 931 N N . ALA A 1 124 ? 5.375 -5.113 -4.619 1.00 85.25 124 ALA A N 1
ATOM 932 C CA . ALA A 1 124 ? 5.087 -3.903 -3.870 1.00 85.25 124 ALA A CA 1
ATOM 933 C C . ALA A 1 124 ? 5.153 -4.126 -2.340 1.00 85.25 124 ALA A C 1
ATOM 935 O O . ALA A 1 124 ? 5.768 -3.330 -1.625 1.00 85.25 124 ALA A O 1
ATOM 936 N N . PHE A 1 125 ? 4.634 -5.245 -1.814 1.00 88.44 125 PHE A N 1
ATOM 937 C CA . PHE A 1 125 ? 4.801 -5.573 -0.389 1.00 88.44 125 PHE A CA 1
ATOM 938 C C . PHE A 1 125 ? 6.226 -5.989 -0.027 1.00 88.44 125 PHE A C 1
ATOM 940 O O . PHE A 1 125 ? 6.716 -5.587 1.031 1.00 88.44 125 PHE A O 1
ATOM 947 N N . LYS A 1 126 ? 6.922 -6.739 -0.891 1.00 88.44 126 LYS A N 1
ATOM 948 C CA . LYS A 1 126 ? 8.337 -7.075 -0.675 1.00 88.44 126 LYS A CA 1
ATOM 949 C C . LYS A 1 126 ? 9.185 -5.812 -0.545 1.00 88.44 126 LYS A C 1
ATOM 951 O O . LYS A 1 126 ? 10.033 -5.731 0.334 1.00 88.44 126 LYS A O 1
ATOM 956 N N . THR A 1 127 ? 8.908 -4.808 -1.366 1.00 85.94 127 THR A N 1
ATOM 957 C CA . THR A 1 127 ? 9.586 -3.511 -1.319 1.00 85.94 127 THR A CA 1
ATOM 958 C C . THR A 1 127 ? 9.444 -2.831 0.047 1.00 85.94 127 THR A C 1
ATOM 960 O O . THR A 1 127 ? 10.427 -2.357 0.622 1.00 85.94 127 THR A O 1
ATOM 963 N N . ILE A 1 128 ? 8.230 -2.819 0.603 1.00 84.69 128 ILE A N 1
ATOM 964 C CA . ILE A 1 128 ? 7.965 -2.275 1.943 1.00 84.69 128 ILE A CA 1
ATOM 965 C C . ILE A 1 128 ? 8.717 -3.082 3.011 1.00 84.69 128 ILE A C 1
ATOM 967 O O . ILE A 1 128 ? 9.322 -2.499 3.912 1.00 84.69 128 ILE A O 1
ATOM 971 N N . LEU A 1 129 ? 8.724 -4.413 2.898 1.00 87.25 129 LEU A N 1
ATOM 972 C CA . LEU A 1 129 ? 9.449 -5.291 3.818 1.00 87.25 129 LEU A CA 1
ATOM 973 C C . LEU A 1 129 ? 10.961 -5.046 3.770 1.00 87.25 129 LEU A C 1
ATOM 975 O O . LEU A 1 129 ? 11.567 -4.854 4.822 1.00 87.25 129 LEU A O 1
ATOM 979 N N . ASP A 1 130 ? 11.556 -4.961 2.581 1.00 87.62 130 ASP A N 1
ATOM 980 C CA . ASP A 1 130 ? 12.982 -4.670 2.400 1.00 87.62 130 ASP A CA 1
ATOM 981 C C . ASP A 1 130 ? 13.344 -3.309 3.035 1.00 87.62 130 ASP A C 1
ATOM 983 O O . ASP A 1 130 ? 14.361 -3.173 3.724 1.00 87.62 130 ASP A O 1
ATOM 987 N N . PHE A 1 131 ? 12.489 -2.291 2.889 1.00 84.25 131 PHE A N 1
ATOM 988 C CA . PHE A 1 131 ? 12.669 -1.002 3.565 1.00 84.25 131 PHE A CA 1
ATOM 989 C C . PHE A 1 131 ? 12.608 -1.127 5.102 1.00 84.25 131 PHE A C 1
ATOM 991 O O . PHE A 1 131 ? 13.438 -0.570 5.831 1.00 84.25 131 PHE A O 1
ATOM 998 N N . CYS A 1 132 ? 11.666 -1.904 5.634 1.00 82.44 132 CYS A N 1
ATOM 999 C CA . CYS A 1 132 ? 11.585 -2.172 7.072 1.00 82.44 132 CYS A CA 1
ATOM 1000 C C . CYS A 1 132 ? 12.790 -2.981 7.593 1.00 82.44 132 CYS A C 1
ATOM 1002 O O . CYS A 1 132 ? 13.256 -2.768 8.714 1.00 82.44 132 CYS A O 1
ATOM 1004 N N . GLU A 1 133 ? 13.340 -3.896 6.800 1.00 86.12 133 GLU A N 1
ATOM 1005 C CA . GLU A 1 133 ? 14.510 -4.688 7.186 1.00 86.12 133 GLU A CA 1
ATOM 1006 C C . GLU A 1 133 ? 15.809 -3.881 7.131 1.00 86.12 133 GLU A C 1
ATOM 1008 O O . GLU A 1 133 ? 16.636 -3.973 8.046 1.00 86.12 133 GLU A O 1
ATOM 1013 N N . THR A 1 134 ? 15.981 -3.046 6.105 1.00 79.81 134 THR A N 1
ATOM 1014 C CA . THR A 1 134 ? 17.135 -2.138 5.990 1.00 79.81 134 THR A CA 1
ATOM 1015 C C . THR A 1 134 ? 17.188 -1.142 7.148 1.00 79.81 134 THR A C 1
ATOM 1017 O O . THR A 1 134 ? 18.268 -0.879 7.683 1.00 79.81 134 THR A O 1
ATOM 1020 N N . THR A 1 135 ? 16.037 -0.649 7.612 1.00 76.62 135 THR A N 1
ATOM 1021 C CA . THR A 1 135 ? 15.957 0.209 8.807 1.00 76.62 135 THR A CA 1
ATOM 1022 C C . THR A 1 135 ? 16.212 -0.566 10.104 1.00 76.62 135 THR A C 1
ATOM 1024 O O . THR A 1 135 ? 16.919 -0.061 10.977 1.00 76.62 135 THR A O 1
ATOM 1027 N N . ARG A 1 136 ? 15.756 -1.824 10.222 1.00 78.62 136 ARG A N 1
ATOM 1028 C CA . ARG A 1 136 ? 16.054 -2.694 11.380 1.00 78.62 136 ARG A CA 1
ATOM 1029 C C . ARG A 1 136 ? 17.549 -3.016 11.513 1.00 78.62 136 ARG A C 1
ATOM 1031 O O . ARG A 1 136 ? 18.069 -3.055 12.627 1.00 78.62 136 ARG A O 1
ATOM 1038 N N . ARG A 1 137 ? 18.252 -3.241 10.397 1.00 71.19 137 ARG A N 1
ATOM 1039 C CA . ARG A 1 137 ? 19.701 -3.541 10.369 1.00 71.19 137 ARG A CA 1
ATOM 104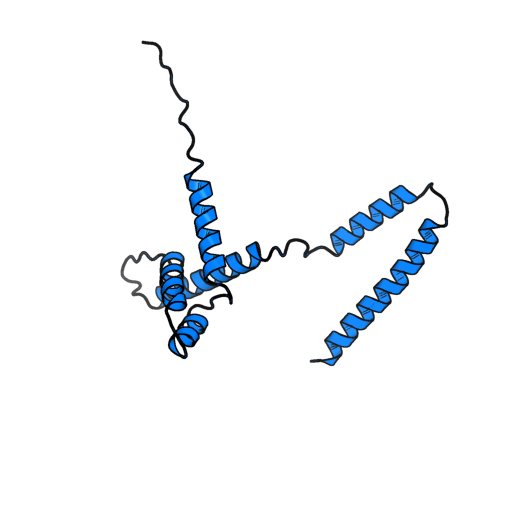0 C C . ARG A 1 137 ? 20.558 -2.371 10.859 1.00 71.19 137 ARG A C 1
ATOM 1042 O O . ARG A 1 137 ? 21.661 -2.592 11.346 1.00 71.19 137 ARG A O 1
ATOM 1049 N N . LYS A 1 138 ? 20.057 -1.137 10.772 1.00 59.09 138 LYS A N 1
ATOM 1050 C CA . LYS A 1 138 ? 20.784 0.092 11.116 1.00 59.09 138 LYS A CA 1
ATOM 1051 C C . LYS A 1 138 ? 20.562 0.530 12.574 1.00 59.09 138 LYS A C 1
ATOM 1053 O O . LYS A 1 138 ? 20.416 1.719 12.848 1.00 59.09 138 LYS A O 1
ATOM 1058 N N . LYS A 1 139 ? 20.509 -0.415 13.525 1.00 47.06 139 LYS A N 1
ATOM 1059 C CA . LYS A 1 139 ? 20.449 -0.078 14.959 1.00 47.06 139 LYS A CA 1
ATOM 1060 C C . LYS A 1 139 ? 21.763 0.620 15.358 1.00 47.06 139 LYS A C 1
ATOM 1062 O O . LYS A 1 139 ? 22.823 0.075 15.051 1.00 47.06 139 LYS A O 1
ATOM 1067 N N . PRO A 1 140 ? 21.738 1.787 16.029 1.00 53.31 140 PRO A N 1
ATOM 1068 C CA . PRO A 1 140 ? 22.958 2.440 16.485 1.00 53.31 140 PRO A CA 1
ATOM 1069 C C . PRO A 1 140 ? 23.651 1.525 17.492 1.00 53.31 140 PRO A C 1
ATOM 1071 O O . PRO A 1 140 ? 23.057 1.150 18.505 1.00 53.31 140 PRO A O 1
ATOM 1074 N N . THR A 1 141 ? 24.903 1.161 17.232 1.00 53.25 141 THR A N 1
ATOM 1075 C CA . THR A 1 141 ? 25.796 0.697 18.291 1.00 53.25 141 THR A CA 1
ATOM 1076 C C . THR A 1 141 ? 25.894 1.826 19.307 1.00 53.25 141 THR A C 1
ATOM 1078 O O . THR A 1 141 ? 26.407 2.900 18.997 1.00 53.25 141 THR A O 1
ATOM 1081 N N . SER A 1 142 ? 25.354 1.607 20.500 1.00 55.09 142 SER A N 1
ATOM 1082 C CA . SER A 1 142 ? 25.527 2.481 21.652 1.00 55.09 142 SER A CA 1
ATOM 1083 C C . SER A 1 142 ? 27.006 2.510 22.037 1.00 55.09 142 SER A C 1
ATOM 1085 O O . SER A 1 142 ? 27.455 1.731 22.873 1.00 55.09 142 SER A O 1
ATOM 1087 N N . SER A 1 143 ? 27.781 3.390 21.412 1.00 55.66 143 SER A N 1
ATOM 1088 C CA . SER A 1 143 ? 29.086 3.807 21.908 1.00 55.66 143 SER A CA 1
ATOM 1089 C C . SER A 1 143 ? 28.875 4.957 22.886 1.00 55.66 143 SER A C 1
ATOM 1091 O O . SER A 1 143 ? 29.074 6.114 22.526 1.00 55.66 143 SER A O 1
ATOM 1093 N N . LEU A 1 144 ? 28.440 4.658 24.111 1.00 54.72 144 LEU A N 1
ATOM 1094 C CA . LEU A 1 144 ? 28.595 5.596 25.218 1.00 54.72 144 LEU A CA 1
ATOM 1095 C C . LEU A 1 144 ? 28.987 4.869 26.506 1.00 54.72 144 LEU A C 1
ATOM 1097 O O . LEU A 1 144 ? 28.262 4.019 27.012 1.00 54.72 144 LEU A O 1
ATOM 1101 N N . SER A 1 145 ? 30.121 5.342 27.028 1.00 50.69 145 SER A N 1
ATOM 1102 C CA . SER A 1 145 ? 30.660 5.193 28.379 1.00 50.69 145 SER A CA 1
ATOM 1103 C C . SER A 1 145 ? 31.509 3.953 28.677 1.00 50.69 145 SER A C 1
ATOM 1105 O O . SER A 1 145 ? 31.137 3.067 29.440 1.00 50.69 145 SER A O 1
ATOM 1107 N N . ASN A 1 146 ? 32.734 3.971 28.138 1.00 50.69 146 ASN A N 1
ATOM 1108 C CA . ASN A 1 146 ? 33.901 3.500 28.881 1.00 50.69 146 ASN A CA 1
ATOM 1109 C C . ASN A 1 146 ? 34.104 4.450 30.077 1.00 50.69 146 ASN A C 1
ATOM 1111 O O . ASN A 1 146 ? 34.727 5.503 29.940 1.00 50.69 146 ASN A O 1
ATOM 1115 N N . GLY A 1 147 ? 33.483 4.125 31.208 1.00 50.91 147 GLY A N 1
ATOM 1116 C CA . GLY A 1 147 ? 33.770 4.745 32.493 1.00 50.91 147 GLY A CA 1
ATOM 1117 C C . GLY A 1 147 ? 34.871 3.949 33.177 1.00 50.91 147 GLY A C 1
ATOM 1118 O O . GLY A 1 147 ? 34.624 2.829 33.611 1.00 50.91 147 GLY A O 1
ATOM 1119 N N . ASN A 1 148 ? 36.070 4.529 33.249 1.00 49.22 148 ASN A N 1
ATOM 1120 C CA . ASN A 1 148 ? 37.123 4.074 34.150 1.00 49.22 148 ASN A CA 1
ATOM 1121 C C . ASN A 1 148 ? 36.572 4.000 35.584 1.00 49.22 148 ASN A C 1
ATOM 1123 O O . ASN A 1 148 ? 36.094 5.009 36.109 1.00 49.22 148 ASN A O 1
ATOM 1127 N N . GLY A 1 149 ? 36.694 2.825 36.194 1.00 45.47 149 GLY A N 1
ATOM 1128 C CA . GLY A 1 149 ? 36.628 2.580 37.631 1.00 45.47 149 GLY A CA 1
ATOM 1129 C C . GLY A 1 149 ? 37.774 1.659 38.004 1.00 45.47 149 GLY A C 1
ATOM 1130 O O . GLY A 1 149 ? 37.967 0.674 37.256 1.00 45.47 149 GLY A O 1
#

Foldseek 3Di:
DPVVVVVVVVVVVVVVVVVVVVVVVVVVPDDPCVVVVVVVVVVVCVVVPPPPPPDVLVVQLVQQVVLLVVVVVVVVVPDDPPDDDDDRSSVVLVVLLVVLVVDDDPVVVVSCVNSVHDPCNPVSVVSVVVVVVVVVVPDDPPPDDPDDD

Sequence (149 aa):
MGDSLLQILLLGVFALNTTFSTVLEGYKRGAGNMMFSAVVLSLLISFTSGNIRNSPFIEDVNTITRASNEIGFKVLSDLPKTKNVFLSPISISMTMGLVYSGARNATAEEIQATMQFPSDVTHAFKTILDFCETTRRKKPTSSLSNGNG